Protein AF-A0A3P6TR86-F1 (afdb_monomer_lite)

Secondary structure (DSSP, 8-state):
-HHHHHHHHHHHHHH--------HHHHHHHHHHHT-PPPPEEE---TT--TT-TTTHHHHHHHHHHHSTT--EEE---SSSHHHHHHHHHH-

InterPro domains:
  IPR002472 Palmitoyl protein thioesterase [PR00414] (32-54)
  IPR002472 Palmitoyl protein thioesterase [PR00414] (72-91)
  IPR029058 Alpha/Beta hydrolase fold [G3DSA:3.40.50.1820] (29-92)
  IPR029058 Alpha/Beta hydrolase fold [SSF53474] (38-91)

Radius of gyration: 28.4 Å; chains: 1; bounding box: 37×29×91 Å

Structure (mmCIF, N/CA/C/O backbone):
data_AF-A0A3P6TR86-F1
#
_entry.id   AF-A0A3P6TR86-F1
#
loop_
_atom_site.group_PDB
_atom_site.id
_atom_site.type_symbol
_atom_site.label_atom_id
_atom_site.label_alt_id
_atom_site.label_comp_id
_atom_site.label_asym_id
_atom_site.label_entity_id
_atom_site.label_seq_id
_atom_site.pdbx_PDB_ins_code
_atom_site.Cartn_x
_atom_site.Cartn_y
_atom_site.Cartn_z
_atom_site.occupancy
_atom_site.B_iso_or_equiv
_atom_site.auth_seq_id
_atom_site.auth_comp_id
_atom_site.auth_asym_id
_atom_site.auth_atom_id
_atom_site.pdbx_PDB_model_num
ATOM 1 N N . MET A 1 1 ? -20.849 15.846 70.054 1.00 60.88 1 MET A N 1
ATOM 2 C CA . MET A 1 1 ? -21.545 14.778 69.294 1.00 60.88 1 MET A CA 1
ATOM 3 C C . MET A 1 1 ? -22.196 15.288 68.003 1.00 60.88 1 MET A C 1
ATOM 5 O O . MET A 1 1 ? -22.144 14.585 67.007 1.00 60.88 1 MET A O 1
ATOM 9 N N . VAL A 1 2 ? -22.734 16.516 67.975 1.00 59.88 2 VAL A N 1
ATOM 10 C CA . VAL A 1 2 ? -23.396 17.112 66.790 1.00 59.88 2 VAL A CA 1
ATOM 11 C C . VAL A 1 2 ? -22.418 17.432 65.640 1.00 59.88 2 VAL A C 1
ATOM 13 O O . VAL A 1 2 ? -22.736 17.209 64.477 1.00 59.88 2 VAL A O 1
ATOM 16 N N . THR A 1 3 ? -21.193 17.867 65.952 1.00 61.34 3 THR A N 1
ATOM 17 C CA . THR A 1 3 ? -20.187 18.307 64.963 1.00 61.34 3 THR A CA 1
ATOM 18 C C . THR A 1 3 ? -19.652 17.180 64.070 1.00 61.34 3 THR A C 1
ATOM 20 O O . THR A 1 3 ? -19.476 17.380 62.873 1.00 61.34 3 THR A O 1
ATOM 23 N N . ASN A 1 4 ? -19.465 15.972 64.618 1.00 65.44 4 ASN A N 1
ATOM 24 C CA . ASN A 1 4 ? -19.011 14.809 63.842 1.00 65.44 4 ASN A CA 1
ATOM 25 C C . ASN A 1 4 ? -20.088 14.303 62.876 1.00 65.44 4 ASN A C 1
ATOM 27 O O . ASN A 1 4 ? -19.766 13.828 61.794 1.00 65.44 4 ASN A O 1
ATOM 31 N N . CYS A 1 5 ? -21.365 14.437 63.242 1.00 69.06 5 CYS A N 1
ATOM 32 C CA . CYS A 1 5 ? -22.476 14.022 62.390 1.00 69.06 5 CYS A CA 1
ATOM 33 C C . CYS A 1 5 ?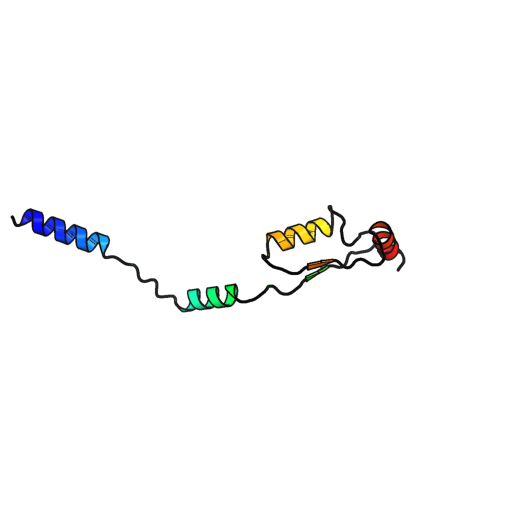 -22.602 14.940 61.163 1.00 69.06 5 CYS A C 1
ATOM 35 O O . CYS A 1 5 ? -22.758 14.468 60.039 1.00 69.06 5 CYS A O 1
ATOM 37 N N . LEU A 1 6 ? -22.433 16.253 61.365 1.00 67.12 6 LEU A N 1
ATOM 38 C CA . LEU A 1 6 ? -22.465 17.238 60.283 1.00 67.12 6 LEU A CA 1
ATOM 39 C C . LEU A 1 6 ? -21.329 17.017 59.271 1.00 67.12 6 LEU A C 1
ATOM 41 O O . LEU A 1 6 ? -21.551 17.102 58.068 1.00 67.12 6 LEU A O 1
ATOM 45 N N . PHE A 1 7 ? -20.133 16.666 59.752 1.00 69.69 7 PHE A N 1
ATOM 46 C CA . PHE A 1 7 ? -18.975 16.391 58.897 1.00 69.69 7 PHE A CA 1
ATOM 47 C C . PHE A 1 7 ? -19.175 15.138 58.031 1.00 69.69 7 PHE A C 1
ATOM 49 O O . PHE A 1 7 ? -18.868 15.146 56.841 1.00 69.69 7 PHE A O 1
ATOM 56 N N . VAL A 1 8 ? -19.765 14.082 58.602 1.00 72.19 8 VAL A N 1
ATOM 57 C CA . VAL A 1 8 ? -20.084 12.844 57.874 1.00 72.19 8 VAL A CA 1
ATOM 58 C C . VAL A 1 8 ? -21.134 13.092 56.789 1.00 72.19 8 VAL A C 1
ATOM 60 O O . VAL A 1 8 ? -20.984 12.600 55.675 1.00 72.19 8 VAL A O 1
ATOM 63 N N . ILE A 1 9 ? -22.159 13.902 57.069 1.00 71.50 9 ILE A N 1
ATOM 64 C CA . ILE A 1 9 ? -23.203 14.240 56.089 1.00 71.50 9 ILE A CA 1
ATOM 65 C C . ILE A 1 9 ? -22.627 15.066 54.930 1.00 71.50 9 ILE A C 1
ATOM 67 O O . ILE A 1 9 ? -22.923 14.780 53.773 1.00 71.50 9 ILE A O 1
ATOM 71 N N . VAL A 1 10 ? -21.765 16.048 55.215 1.00 69.06 10 VAL A N 1
ATOM 72 C CA . VAL A 1 10 ? -21.113 16.861 54.174 1.00 69.06 10 VAL A CA 1
ATOM 73 C C . VAL A 1 10 ? -20.186 16.010 53.300 1.00 69.06 10 VAL A C 1
ATOM 75 O O . VAL A 1 10 ? -20.209 16.162 52.080 1.00 69.06 10 VAL A O 1
ATOM 78 N N . CYS A 1 11 ? -19.439 15.068 53.886 1.00 65.50 11 CYS A N 1
ATOM 79 C CA . CYS A 1 11 ? -18.642 14.104 53.124 1.00 65.50 11 CYS A CA 1
ATOM 80 C C . CYS A 1 11 ? -19.516 13.200 52.241 1.00 65.50 11 CYS A C 1
ATOM 82 O O . CYS A 1 11 ? -19.204 13.000 51.074 1.00 65.50 11 CYS A O 1
ATOM 84 N N . LEU A 1 12 ? -20.634 12.677 52.746 1.00 65.50 12 LEU A N 1
ATOM 85 C CA . LEU A 1 12 ? -21.513 11.812 51.949 1.00 65.50 12 LEU A CA 1
ATOM 86 C C . LEU A 1 12 ? -22.158 12.553 50.766 1.00 65.50 12 LEU A C 1
ATOM 88 O O . LEU A 1 12 ? -22.328 11.969 49.698 1.00 65.50 12 LEU A O 1
ATOM 92 N N . LEU A 1 13 ? -22.467 13.843 50.924 1.00 62.59 13 LEU A N 1
ATOM 93 C CA . LEU A 1 13 ? -23.017 14.668 49.847 1.00 62.59 13 LEU A CA 1
ATOM 94 C C . LEU A 1 13 ? -21.959 15.086 48.812 1.00 62.59 13 LEU A C 1
ATOM 96 O O . LEU A 1 13 ? -22.302 15.240 47.640 1.00 62.59 13 LEU A O 1
ATOM 100 N N . SER A 1 14 ? -20.682 15.221 49.194 1.00 60.59 14 SER A N 1
ATOM 101 C CA . SER A 1 14 ? 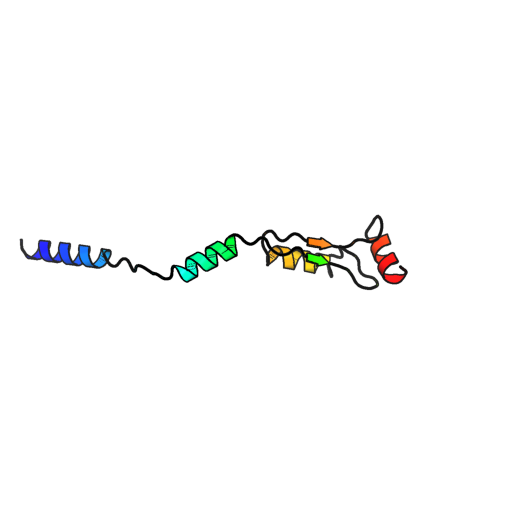-19.603 15.555 48.251 1.00 60.59 14 SER A CA 1
ATOM 102 C C . SER A 1 14 ? -19.151 14.371 47.387 1.00 60.59 14 SER A C 1
ATOM 104 O O . SER A 1 14 ? -18.698 14.588 46.265 1.00 60.59 14 SER A O 1
ATOM 106 N N . PHE A 1 15 ? -19.335 13.128 47.846 1.00 60.41 15 PHE A N 1
ATOM 107 C CA . PHE A 1 15 ? -19.092 11.920 47.039 1.00 60.41 15 PHE A CA 1
ATOM 108 C C . PHE A 1 15 ? -20.305 11.480 46.198 1.00 60.41 15 PHE A C 1
ATOM 110 O O . PHE A 1 15 ? -20.169 10.620 45.331 1.00 60.41 15 PHE A O 1
ATOM 117 N N . GLY A 1 16 ? -21.489 12.057 46.435 1.00 53.66 16 GLY A N 1
ATOM 118 C CA . GLY A 1 16 ? -22.754 11.638 45.820 1.00 53.66 16 GLY A CA 1
ATOM 119 C C . GLY A 1 16 ? -23.122 12.325 44.502 1.00 53.66 16 GLY A C 1
ATOM 120 O O . GLY A 1 16 ? -24.168 12.009 43.935 1.00 53.66 16 GLY A O 1
ATOM 121 N N . SER A 1 17 ? -22.310 13.254 43.987 1.00 55.91 17 SER A N 1
ATOM 122 C CA . SER A 1 17 ? -22.594 13.897 42.697 1.00 55.91 17 SER A CA 1
ATOM 123 C C . SER A 1 17 ? -22.146 13.000 41.540 1.00 55.91 17 SER A C 1
ATOM 125 O O . SER A 1 17 ? -21.153 13.251 40.861 1.00 55.91 17 SER A O 1
ATOM 127 N N . ALA A 1 18 ? -22.880 11.907 41.330 1.00 61.06 18 ALA A N 1
ATOM 128 C CA . ALA A 1 18 ? -22.822 11.166 40.082 1.00 61.06 18 ALA A CA 1
ATOM 129 C C . ALA A 1 18 ? -23.465 12.041 38.999 1.00 61.06 18 ALA A C 1
ATOM 131 O O . ALA A 1 18 ? -24.688 12.166 38.919 1.00 61.06 18 ALA A O 1
ATOM 132 N N . THR A 1 19 ? -22.646 12.691 38.178 1.00 60.06 19 THR A N 1
ATOM 133 C CA . THR A 1 19 ? -23.115 13.359 36.966 1.00 60.06 19 THR A CA 1
ATOM 134 C C . THR A 1 19 ? -23.593 12.289 35.983 1.00 60.06 19 THR A C 1
ATOM 136 O O . THR A 1 19 ? -22.818 11.710 35.228 1.00 60.06 19 THR A O 1
ATOM 139 N N . ILE A 1 20 ? -24.891 11.975 36.010 1.00 60.78 20 ILE A N 1
ATOM 140 C CA . ILE A 1 20 ? -25.510 11.089 35.019 1.00 60.78 20 ILE A CA 1
ATOM 141 C C . ILE A 1 20 ? -25.538 11.854 33.691 1.00 60.78 20 ILE A C 1
ATOM 143 O O . ILE A 1 20 ? -26.382 12.722 33.476 1.00 60.78 20 ILE A O 1
ATOM 147 N N . ASN A 1 21 ? -24.584 11.570 32.806 1.00 63.41 21 ASN A N 1
ATOM 148 C CA . ASN A 1 21 ? -24.568 12.114 31.452 1.00 63.41 21 ASN A CA 1
ATOM 149 C C . ASN A 1 21 ? -25.572 11.316 30.602 1.00 63.41 21 ASN A C 1
ATOM 151 O O . ASN A 1 21 ? -25.307 10.183 30.220 1.00 63.41 21 ASN A O 1
ATOM 155 N N . THR A 1 22 ? -26.759 11.869 30.351 1.00 62.00 22 THR A N 1
ATOM 156 C CA . THR A 1 22 ? -27.889 11.165 29.711 1.00 62.00 22 THR A CA 1
ATOM 157 C C . THR A 1 22 ? -27.877 11.197 28.179 1.00 62.00 22 THR A C 1
ATOM 159 O O . THR A 1 22 ? -28.914 10.977 27.554 1.00 62.00 22 THR A O 1
ATOM 162 N N . ASN A 1 23 ? -26.737 11.439 27.525 1.00 68.88 23 ASN A N 1
ATOM 163 C CA . ASN A 1 23 ? -26.688 11.491 26.059 1.00 68.88 23 ASN A CA 1
ATOM 164 C C . ASN A 1 23 ? -26.659 10.088 25.422 1.00 68.88 23 ASN A C 1
ATOM 166 O O . ASN A 1 23 ? -25.702 9.706 24.748 1.00 68.88 23 ASN A O 1
ATOM 170 N N . SER A 1 24 ? -27.752 9.338 25.585 1.00 81.31 24 SER A N 1
ATOM 171 C CA . SER A 1 24 ? -27.975 8.009 24.994 1.00 81.31 24 SER A CA 1
ATOM 172 C C . SER A 1 24 ? -27.851 8.000 23.467 1.00 81.31 24 SER A C 1
ATOM 174 O O . SER A 1 24 ? -27.438 7.000 22.885 1.00 81.31 24 SER A O 1
ATOM 176 N N . VAL A 1 25 ? -28.143 9.128 22.808 1.00 83.44 25 VAL A N 1
ATOM 177 C CA . VAL A 1 25 ? -27.945 9.308 21.363 1.00 83.44 25 VAL A CA 1
ATOM 178 C C . VAL A 1 25 ? -26.460 9.262 21.001 1.00 83.44 25 VAL A C 1
ATOM 180 O O . VAL A 1 25 ? -26.101 8.605 20.031 1.00 83.44 25 VAL A O 1
ATOM 183 N N . PHE A 1 26 ? -25.579 9.903 21.776 1.00 81.31 26 PHE A N 1
ATOM 184 C CA . PHE A 1 26 ? -24.139 9.871 21.503 1.00 81.31 26 PHE A CA 1
ATOM 185 C C . PHE A 1 26 ? -23.570 8.463 21.692 1.00 81.31 26 PHE A C 1
ATOM 187 O O . PHE A 1 26 ? -22.825 7.989 20.838 1.00 81.31 26 PHE A O 1
ATOM 194 N N . GLU A 1 27 ? -23.970 7.763 22.757 1.00 82.44 27 GLU A N 1
ATOM 195 C CA . GLU A 1 27 ? -23.562 6.371 22.978 1.00 82.44 27 GLU A CA 1
ATOM 196 C C . GLU A 1 27 ? -24.085 5.432 21.890 1.00 82.44 27 GLU A C 1
ATOM 198 O O . GLU A 1 27 ? -23.338 4.596 21.384 1.00 82.44 27 GLU A O 1
ATOM 203 N N . PHE A 1 28 ? -25.342 5.593 21.471 1.00 81.88 28 PHE A N 1
ATOM 204 C CA . PHE A 1 28 ? -25.911 4.833 20.363 1.00 81.88 28 PHE A CA 1
ATOM 205 C C . PHE A 1 28 ? -25.166 5.106 19.052 1.00 81.88 28 PHE A C 1
ATOM 207 O O . PHE A 1 28 ? -24.799 4.166 18.354 1.00 81.88 28 PHE A O 1
ATOM 214 N N . LEU A 1 29 ? -24.870 6.369 18.733 1.00 83.31 29 LEU A N 1
ATOM 215 C CA . LEU A 1 29 ? -24.117 6.728 17.530 1.00 83.31 29 LEU A CA 1
ATOM 216 C C . LEU A 1 29 ? -22.674 6.212 17.571 1.00 83.31 29 LEU A C 1
ATOM 218 O O . LEU A 1 29 ? -22.176 5.766 16.541 1.00 83.31 29 LEU A O 1
ATOM 222 N N . GLN A 1 30 ? -22.017 6.222 18.733 1.00 82.00 30 GLN A N 1
ATOM 223 C CA . GLN A 1 30 ? -20.702 5.599 18.919 1.00 82.00 30 GLN A CA 1
ATOM 224 C C . GLN A 1 30 ? -20.771 4.080 18.759 1.00 82.00 30 GLN A C 1
ATOM 226 O O . GLN A 1 30 ? -19.917 3.496 18.102 1.00 82.00 30 GLN A O 1
ATOM 231 N N . LYS A 1 31 ? -21.816 3.440 19.287 1.00 81.44 31 LYS A N 1
ATOM 232 C CA . LYS A 1 31 ? -22.049 1.999 19.143 1.00 81.44 31 LYS A CA 1
ATOM 233 C C . LYS A 1 31 ? -22.322 1.598 17.694 1.00 81.44 31 LYS A C 1
ATOM 235 O O . LYS A 1 31 ? -21.798 0.589 17.238 1.00 81.44 31 LYS A O 1
ATOM 240 N N . ILE A 1 32 ? -23.110 2.385 16.962 1.00 80.44 32 ILE A N 1
ATOM 241 C CA . ILE A 1 32 ? -23.333 2.175 15.528 1.00 80.44 32 ILE A CA 1
ATOM 242 C C . ILE A 1 32 ? -22.039 2.431 14.752 1.00 80.44 32 ILE A C 1
ATOM 244 O O . ILE A 1 32 ? -21.655 1.583 13.958 1.00 80.44 32 ILE A O 1
ATOM 248 N N . ARG A 1 33 ? -21.309 3.524 15.022 1.00 73.31 33 ARG A N 1
ATOM 249 C CA . ARG A 1 33 ? -19.990 3.774 14.409 1.00 73.31 33 ARG A CA 1
ATOM 250 C C . ARG A 1 33 ? -18.988 2.653 14.680 1.00 73.31 33 ARG A C 1
ATOM 252 O O . ARG A 1 33 ? -18.240 2.304 13.779 1.00 73.31 33 ARG A O 1
ATOM 259 N N . GLY A 1 34 ? -18.979 2.092 15.886 1.00 68.25 34 GLY A N 1
ATOM 260 C CA . GLY A 1 34 ? -18.092 0.995 16.271 1.00 68.25 34 GLY A CA 1
ATOM 261 C C . GLY A 1 34 ? -18.430 -0.349 15.618 1.00 68.25 34 GLY A C 1
ATOM 262 O O . GLY A 1 34 ? -17.588 -1.238 15.627 1.00 68.25 34 GLY A O 1
ATOM 263 N N . ASN A 1 35 ? -19.627 -0.488 15.039 1.00 72.19 35 ASN A N 1
ATOM 264 C CA . ASN A 1 35 ? -20.104 -1.712 14.388 1.00 72.19 35 ASN A CA 1
ATOM 265 C C . ASN A 1 35 ? -20.109 -1.636 12.853 1.00 72.19 35 ASN A C 1
ATOM 267 O O . ASN A 1 35 ? -20.554 -2.583 12.207 1.00 72.19 35 ASN A O 1
ATOM 271 N N . VAL A 1 36 ? -19.663 -0.527 12.257 1.00 84.62 36 VAL A N 1
ATOM 272 C CA . VAL A 1 36 ? -19.570 -0.402 10.798 1.00 84.62 36 VAL A CA 1
ATOM 273 C C . VAL A 1 36 ? -18.138 -0.702 10.383 1.00 84.62 36 VAL A C 1
ATOM 275 O O . VAL A 1 36 ? -17.221 0.060 10.691 1.00 84.62 36 VAL A O 1
ATOM 278 N N . GLU A 1 37 ? -17.947 -1.821 9.688 1.00 89.56 37 GLU A N 1
ATOM 279 C CA . GLU A 1 37 ? -16.665 -2.124 9.059 1.00 89.56 37 GLU A CA 1
ATOM 280 C C . GLU A 1 37 ? -16.321 -1.043 8.020 1.00 89.56 37 GLU A C 1
ATOM 282 O O . GLU A 1 37 ? -17.215 -0.562 7.312 1.00 89.56 37 GLU A O 1
ATOM 287 N N . PRO A 1 38 ? -15.048 -0.626 7.911 1.00 94.25 38 PRO A N 1
ATOM 288 C CA . PRO A 1 38 ? -14.662 0.372 6.927 1.00 94.25 38 PRO A CA 1
ATOM 289 C C . PRO A 1 38 ? -14.937 -0.101 5.500 1.00 94.25 38 PRO A C 1
ATOM 291 O O . PRO A 1 38 ? -14.652 -1.246 5.149 1.00 94.25 38 PRO A O 1
ATOM 294 N N . THR A 1 39 ? -15.411 0.810 4.648 1.00 96.12 39 THR A N 1
ATOM 295 C CA . THR A 1 39 ? -15.545 0.538 3.215 1.00 96.12 39 THR A CA 1
ATOM 296 C C . THR A 1 39 ? -14.186 0.129 2.628 1.00 96.12 39 THR A C 1
ATOM 298 O O . THR A 1 39 ? -13.216 0.874 2.800 1.00 96.12 39 THR A O 1
ATOM 301 N N . PRO A 1 40 ? -14.097 -1.012 1.920 1.00 97.75 40 PRO A N 1
ATOM 302 C CA . PRO A 1 40 ? -12.885 -1.434 1.227 1.00 97.75 40 PRO A CA 1
ATOM 303 C C . PRO A 1 40 ? -12.329 -0.372 0.275 1.00 97.75 40 PRO A C 1
ATOM 305 O O . PRO A 1 40 ? -13.087 0.329 -0.397 1.00 97.75 40 PRO A O 1
ATOM 308 N N . ILE A 1 41 ? -11.001 -0.293 0.177 1.00 98.44 41 ILE A N 1
ATOM 309 C CA . ILE A 1 41 ? -10.304 0.650 -0.705 1.00 98.44 41 ILE A CA 1
ATOM 310 C C . ILE A 1 41 ? -9.562 -0.127 -1.791 1.00 98.44 41 ILE A C 1
ATOM 312 O O . ILE A 1 41 ? -8.790 -1.038 -1.495 1.00 98.44 41 ILE A O 1
ATOM 316 N N . VAL A 1 42 ? -9.757 0.274 -3.047 1.00 98.50 42 VAL A N 1
ATOM 317 C CA . VAL A 1 42 ? -8.932 -0.174 -4.172 1.00 98.50 42 VAL A CA 1
ATOM 318 C C . VAL A 1 42 ? -7.988 0.954 -4.556 1.00 98.50 42 VAL A C 1
ATOM 320 O O . VAL A 1 42 ? -8.422 2.087 -4.763 1.00 98.50 42 VAL A O 1
ATOM 323 N N . LEU A 1 43 ? -6.700 0.644 -4.638 1.00 98.44 43 LEU A N 1
ATOM 324 C CA . LEU A 1 43 ? -5.670 1.559 -5.096 1.00 98.44 43 LEU A CA 1
ATOM 325 C C . LEU A 1 43 ? -5.209 1.150 -6.492 1.00 98.44 43 LEU A C 1
ATOM 327 O O . LEU A 1 43 ? -4.959 -0.025 -6.741 1.00 98.44 43 LEU A O 1
ATOM 331 N N . TRP A 1 44 ? -5.076 2.123 -7.386 1.00 97.56 44 TRP A N 1
ATOM 332 C CA . TRP A 1 44 ? -4.558 1.919 -8.734 1.00 97.56 44 TRP A CA 1
ATOM 333 C C . TRP A 1 44 ? -3.514 2.993 -9.009 1.00 97.56 44 TRP A C 1
ATOM 335 O O . TRP A 1 44 ? -3.785 4.187 -8.863 1.00 97.56 44 TRP A O 1
ATOM 345 N N . HIS A 1 45 ? -2.304 2.560 -9.340 1.00 96.69 45 HIS A N 1
ATOM 346 C CA . HIS A 1 45 ? -1.195 3.447 -9.651 1.00 96.69 45 HIS A CA 1
ATOM 347 C C . HIS A 1 45 ? -1.329 4.112 -11.023 1.00 96.69 45 HIS A C 1
ATOM 349 O O . HIS A 1 45 ? -2.049 3.648 -11.906 1.00 96.69 45 HIS A O 1
ATOM 355 N N . GLY A 1 46 ? -0.633 5.239 -11.177 1.00 95.25 46 GLY A N 1
ATOM 356 C CA . GLY A 1 46 ? -0.514 5.942 -12.449 1.00 95.25 46 GLY A CA 1
ATOM 357 C C . GLY A 1 46 ? 0.634 5.411 -13.308 1.00 95.25 46 GLY A C 1
ATOM 358 O O . GLY A 1 46 ? 1.326 4.453 -12.950 1.00 95.25 46 GLY A O 1
ATOM 359 N N . MET A 1 47 ? 0.855 6.088 -14.435 1.00 95.81 47 MET A N 1
ATOM 360 C CA . MET A 1 47 ? 1.920 5.760 -15.379 1.00 95.81 47 MET A CA 1
ATOM 361 C C . MET A 1 47 ? 3.306 5.827 -14.728 1.00 95.81 47 MET A C 1
ATOM 363 O O . MET A 1 47 ? 3.676 6.852 -14.156 1.00 95.81 47 MET A O 1
ATOM 367 N N . GLY A 1 48 ? 4.070 4.740 -14.842 1.00 94.44 48 GLY A N 1
ATOM 368 C CA . GLY A 1 48 ? 5.430 4.628 -14.312 1.00 94.44 48 GLY A CA 1
ATOM 369 C C . GLY A 1 48 ? 5.567 4.475 -12.802 1.00 94.44 48 GLY A C 1
ATOM 370 O O . GLY A 1 48 ? 6.681 4.545 -12.285 1.00 94.44 48 GLY A O 1
ATOM 371 N N . ASP A 1 49 ? 4.457 4.263 -12.103 1.00 97.12 49 ASP A N 1
ATOM 372 C CA . ASP A 1 49 ? 4.451 3.824 -10.711 1.00 97.12 49 ASP A CA 1
ATOM 373 C C . ASP A 1 49 ? 4.069 2.336 -10.631 1.00 97.12 49 ASP A C 1
ATOM 375 O O . ASP A 1 49 ? 3.856 1.692 -11.654 1.00 97.12 49 ASP A O 1
ATOM 379 N N . SER A 1 50 ? 3.997 1.786 -9.422 1.00 97.19 50 SER A N 1
ATOM 380 C CA . SER A 1 50 ? 3.557 0.411 -9.165 1.00 97.19 50 SER A CA 1
ATOM 381 C C . SER A 1 50 ? 2.654 0.342 -7.938 1.00 97.19 50 SER A C 1
ATOM 383 O O . SER A 1 50 ? 2.617 1.268 -7.122 1.00 97.19 50 SER A O 1
ATOM 385 N N . CYS A 1 51 ? 1.986 -0.796 -7.755 1.00 97.12 51 CYS A N 1
ATOM 386 C CA . CYS A 1 51 ? 1.143 -1.137 -6.608 1.00 97.12 51 CYS A CA 1
ATOM 387 C C . CYS A 1 51 ? 1.768 -0.785 -5.254 1.00 97.12 51 CYS A C 1
ATOM 389 O O . CYS A 1 51 ? 1.066 -0.520 -4.277 1.00 97.12 51 CYS A O 1
ATOM 391 N N . CYS A 1 52 ? 3.097 -0.847 -5.183 1.00 96.50 52 CYS A N 1
ATOM 392 C CA . CYS A 1 52 ? 3.803 -1.143 -3.950 1.00 96.50 52 CYS A CA 1
ATOM 393 C C . CYS A 1 52 ? 5.030 -0.245 -3.724 1.00 96.50 52 CYS A C 1
ATOM 395 O O . CYS A 1 52 ? 5.839 -0.513 -2.835 1.00 96.50 52 CYS A O 1
ATOM 397 N N . ASN A 1 53 ? 5.185 0.831 -4.502 1.00 97.31 53 ASN A N 1
ATOM 398 C CA . ASN A 1 53 ? 6.299 1.766 -4.359 1.00 97.31 53 ASN A CA 1
ATOM 399 C C . ASN A 1 53 ? 6.275 2.450 -2.971 1.00 97.31 53 ASN A C 1
ATOM 401 O O . ASN A 1 53 ? 5.326 3.185 -2.671 1.00 97.31 53 ASN A O 1
ATOM 405 N N . PRO A 1 54 ? 7.310 2.281 -2.120 1.00 97.31 54 PRO A N 1
ATOM 406 C CA . PRO A 1 54 ? 7.300 2.777 -0.743 1.00 97.31 54 PRO A CA 1
ATOM 407 C C . PRO A 1 54 ? 7.290 4.307 -0.627 1.00 97.31 54 PRO A C 1
ATOM 409 O O . PRO A 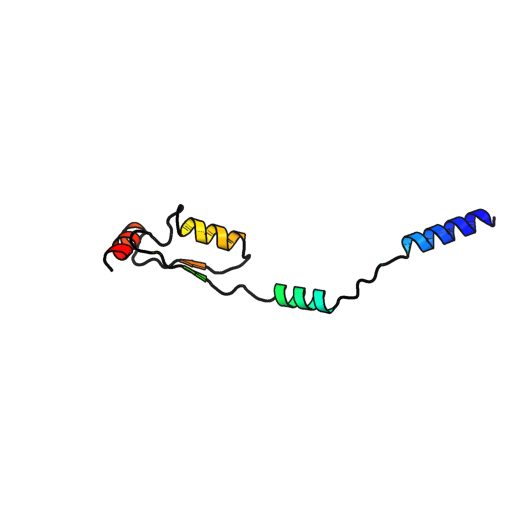1 54 ? 6.995 4.823 0.449 1.00 97.31 54 PRO A O 1
ATOM 412 N N . LEU A 1 55 ? 7.607 5.034 -1.703 1.00 97.25 55 LEU A N 1
ATOM 413 C CA . LEU A 1 55 ? 7.564 6.498 -1.748 1.00 97.25 55 LEU A CA 1
ATOM 414 C C . LEU A 1 55 ? 6.274 7.049 -2.381 1.00 97.25 55 LEU A C 1
ATOM 416 O O . LEU A 1 55 ? 6.022 8.246 -2.264 1.00 97.25 55 LEU A O 1
ATOM 420 N N . SER A 1 56 ? 5.451 6.190 -2.992 1.00 97.44 56 SER A N 1
ATOM 421 C CA . SER A 1 56 ? 4.181 6.546 -3.639 1.00 97.44 56 SER A CA 1
ATOM 422 C C . SER A 1 56 ? 3.022 5.756 -3.015 1.00 97.44 56 SER A C 1
ATOM 424 O O . SER A 1 56 ? 2.672 5.981 -1.851 1.00 97.44 56 SER A O 1
ATOM 426 N N . LEU A 1 57 ? 2.435 4.802 -3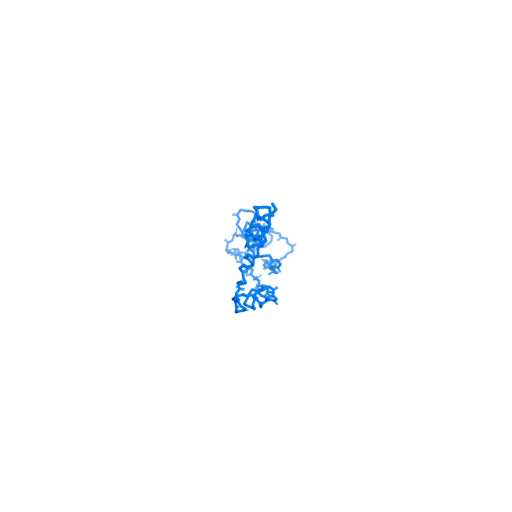.739 1.00 97.69 57 LEU A N 1
ATOM 427 C CA . LEU A 1 57 ? 1.241 4.078 -3.315 1.00 97.69 57 LEU A CA 1
ATOM 428 C C . LEU A 1 57 ? 1.437 3.187 -2.092 1.00 97.69 57 LEU A C 1
ATOM 430 O O . LEU A 1 57 ? 0.547 3.124 -1.245 1.00 97.69 57 LEU A O 1
ATOM 434 N N . GLY A 1 58 ? 2.628 2.620 -1.907 1.00 97.75 58 GLY A N 1
ATOM 435 C CA . GLY A 1 58 ? 2.971 1.910 -0.674 1.00 97.75 58 GLY A CA 1
ATOM 436 C C . GLY A 1 58 ? 2.943 2.829 0.557 1.00 97.75 58 GLY A C 1
ATOM 437 O O . GLY A 1 58 ? 2.522 2.416 1.641 1.00 97.75 58 GLY A O 1
ATOM 438 N N . ARG A 1 59 ? 3.314 4.112 0.407 1.00 98.25 59 ARG A N 1
ATOM 439 C CA . ARG A 1 59 ? 3.175 5.110 1.485 1.00 98.25 59 ARG A CA 1
ATOM 440 C C . ARG A 1 59 ? 1.710 5.438 1.751 1.00 98.25 59 ARG A C 1
ATOM 442 O O . ARG A 1 59 ? 1.325 5.558 2.914 1.00 98.25 59 ARG A O 1
ATOM 449 N N . MET A 1 60 ? 0.907 5.575 0.698 1.00 98.25 60 MET A N 1
ATOM 450 C CA . MET A 1 60 ? -0.526 5.848 0.817 1.00 98.25 60 MET A CA 1
ATOM 451 C C . MET A 1 60 ? -1.263 4.708 1.517 1.00 98.25 60 MET A C 1
ATOM 453 O O . MET A 1 60 ? -2.011 4.965 2.457 1.00 98.25 60 MET A O 1
ATOM 457 N N . GLU A 1 61 ? -0.992 3.457 1.147 1.00 98.25 61 GLU A N 1
ATOM 458 C CA . GLU A 1 61 ? -1.552 2.283 1.816 1.00 98.25 61 GLU A CA 1
ATOM 459 C C . GLU A 1 61 ? -1.218 2.280 3.315 1.00 98.25 61 GLU A C 1
ATOM 461 O O . GLU A 1 61 ? -2.101 2.083 4.155 1.00 98.25 61 GLU A O 1
ATOM 466 N N . LYS A 1 62 ? 0.042 2.569 3.672 1.00 98.06 62 LYS A N 1
ATOM 467 C CA . LYS A 1 62 ? 0.469 2.657 5.074 1.00 98.06 62 LYS A CA 1
ATOM 468 C C . LYS A 1 62 ? -0.282 3.751 5.834 1.00 98.06 62 LYS A C 1
ATOM 470 O O . LYS A 1 62 ? -0.746 3.502 6.944 1.00 98.06 62 LYS A O 1
ATOM 475 N N . LEU A 1 63 ? -0.416 4.942 5.249 1.00 98.38 63 LEU A N 1
ATOM 476 C CA . LEU A 1 63 ? -1.140 6.054 5.868 1.00 98.38 63 LEU A CA 1
ATOM 477 C C . LEU A 1 63 ? -2.627 5.728 6.048 1.00 98.38 63 LEU A C 1
ATOM 479 O O . LEU A 1 63 ? -3.187 6.016 7.104 1.00 98.38 63 LEU A O 1
ATOM 483 N N . LEU A 1 64 ? -3.263 5.091 5.065 1.00 98.31 64 LEU A N 1
ATOM 484 C CA . LEU A 1 64 ? -4.665 4.684 5.154 1.00 98.31 64 LEU A CA 1
ATOM 485 C C . LEU A 1 64 ? -4.877 3.651 6.264 1.00 98.31 64 LEU A C 1
ATOM 487 O O . LEU A 1 64 ? -5.735 3.854 7.119 1.00 98.31 64 LEU A O 1
ATOM 491 N N . LYS A 1 65 ? -4.040 2.607 6.329 1.00 97.44 65 LYS A N 1
ATOM 492 C CA . LYS A 1 65 ? -4.098 1.594 7.400 1.00 97.44 65 LYS A CA 1
ATOM 493 C C . LYS A 1 65 ? -3.867 2.184 8.793 1.00 97.44 65 LYS A C 1
ATOM 495 O O . LYS A 1 65 ? -4.444 1.703 9.762 1.00 97.44 65 LYS A O 1
ATOM 500 N N . GLN A 1 66 ? -3.038 3.223 8.908 1.00 97.94 66 GLN A N 1
ATOM 501 C CA . GLN A 1 66 ? -2.796 3.917 10.178 1.00 97.94 66 GLN A CA 1
ATOM 502 C C . GLN A 1 66 ? -3.990 4.761 10.640 1.00 97.94 66 GLN A C 1
ATOM 504 O O . GLN A 1 66 ? -4.214 4.874 11.842 1.00 97.94 66 GLN A O 1
ATOM 509 N N . ASN A 1 67 ? -4.738 5.361 9.710 1.00 97.56 67 ASN A N 1
ATOM 510 C CA . ASN A 1 67 ? -5.835 6.278 10.034 1.00 97.56 67 ASN A CA 1
ATOM 511 C C . ASN A 1 67 ? -7.220 5.612 10.015 1.00 97.56 67 ASN A C 1
ATOM 513 O O . ASN A 1 67 ? -8.165 6.169 10.569 1.00 97.56 67 ASN A O 1
ATOM 517 N N . ILE A 1 68 ? -7.352 4.436 9.396 1.00 96.19 68 ILE A N 1
ATOM 518 C CA . ILE A 1 68 ? -8.612 3.699 9.269 1.00 96.19 68 ILE A CA 1
ATOM 519 C C . ILE A 1 68 ? -8.392 2.267 9.788 1.00 96.19 68 ILE A C 1
ATOM 521 O O . ILE A 1 68 ? -7.997 1.381 9.027 1.00 96.19 68 ILE A O 1
ATOM 525 N N . PRO A 1 69 ? -8.604 2.017 11.092 1.00 92.69 69 PRO A N 1
ATOM 526 C CA . PRO A 1 69 ? -8.418 0.693 11.676 1.00 92.69 69 PRO A CA 1
ATOM 527 C C . PRO A 1 69 ? -9.293 -0.356 10.983 1.00 92.69 69 PRO A C 1
ATOM 529 O O . PRO A 1 69 ? -10.453 -0.088 10.685 1.00 92.69 69 PRO A O 1
ATOM 532 N N . ASN A 1 70 ? -8.750 -1.557 10.768 1.00 94.06 70 ASN A N 1
ATOM 533 C CA . ASN A 1 70 ? -9.434 -2.703 10.148 1.00 94.06 70 ASN A CA 1
ATOM 534 C C . ASN A 1 70 ? -9.885 -2.505 8.687 1.00 94.06 70 ASN A C 1
ATOM 536 O O . ASN A 1 70 ? -10.651 -3.318 8.177 1.00 94.06 70 ASN A O 1
ATOM 540 N N . VAL A 1 71 ? -9.416 -1.464 7.987 1.00 97.00 71 VAL A N 1
ATOM 541 C CA . VAL A 1 71 ? -9.735 -1.286 6.563 1.00 97.00 71 VAL A CA 1
ATOM 542 C C . VAL A 1 71 ? -9.065 -2.361 5.706 1.00 97.00 71 VAL A C 1
ATOM 544 O O . VAL A 1 71 ? -7.864 -2.622 5.829 1.00 97.00 71 VAL A O 1
ATOM 547 N N . TYR A 1 72 ? -9.831 -2.957 4.794 1.00 97.69 72 TYR A N 1
ATOM 548 C CA . TYR A 1 72 ? -9.276 -3.776 3.723 1.00 97.69 72 TYR A CA 1
ATOM 549 C C . TYR A 1 72 ? -8.820 -2.879 2.571 1.00 97.69 72 TYR A C 1
ATOM 551 O O . TYR A 1 72 ? -9.592 -2.058 2.069 1.00 97.69 72 TYR A O 1
ATOM 559 N N . ILE A 1 73 ? -7.566 -3.045 2.148 1.00 98.38 73 ILE A N 1
ATOM 560 C CA . ILE A 1 73 ? -6.995 -2.320 1.012 1.00 98.38 73 ILE A CA 1
ATOM 561 C C . ILE A 1 73 ? -6.442 -3.327 0.016 1.00 98.38 73 ILE A C 1
ATOM 563 O O . ILE A 1 73 ? -5.656 -4.199 0.390 1.00 98.38 73 ILE A O 1
ATOM 567 N N . TYR A 1 74 ? -6.829 -3.167 -1.244 1.00 98.19 74 TYR A N 1
ATOM 568 C CA . TYR A 1 74 ? -6.279 -3.899 -2.373 1.00 98.19 74 TYR A CA 1
ATOM 569 C C . TYR A 1 74 ? -5.547 -2.926 -3.297 1.00 98.19 74 TYR A C 1
ATOM 571 O O . TYR A 1 74 ? -6.170 -2.033 -3.869 1.00 98.19 74 TYR A O 1
ATOM 579 N N . SER A 1 75 ? -4.230 -3.080 -3.428 1.00 98.06 75 SER A N 1
ATOM 580 C CA . SER A 1 75 ? -3.435 -2.325 -4.398 1.00 98.06 75 SER A CA 1
ATOM 581 C C . SER A 1 75 ? -3.294 -3.143 -5.674 1.00 98.06 75 SER A C 1
ATOM 583 O O . SER A 1 75 ? -2.744 -4.245 -5.644 1.00 98.06 75 SER A O 1
ATOM 585 N N . VAL A 1 76 ? -3.851 -2.635 -6.772 1.00 97.81 76 VAL A N 1
ATOM 586 C CA . VAL A 1 76 ? -3.851 -3.308 -8.072 1.00 97.81 76 VAL A CA 1
ATOM 587 C C . VAL A 1 76 ? -2.416 -3.437 -8.556 1.00 97.81 76 VAL A C 1
ATOM 589 O O . VAL A 1 76 ? -1.682 -2.454 -8.603 1.00 97.81 76 VAL A O 1
ATOM 592 N N . MET A 1 77 ? -2.060 -4.663 -8.920 1.00 97.44 77 MET A N 1
ATOM 593 C CA . MET A 1 77 ? -0.771 -5.032 -9.477 1.00 97.44 77 MET A CA 1
ATOM 594 C C . MET A 1 77 ? -1.021 -5.789 -10.780 1.00 97.44 77 MET A C 1
ATOM 596 O O . MET A 1 77 ? -1.615 -6.870 -10.784 1.00 97.44 77 MET A O 1
ATOM 600 N N . ILE A 1 78 ? -0.605 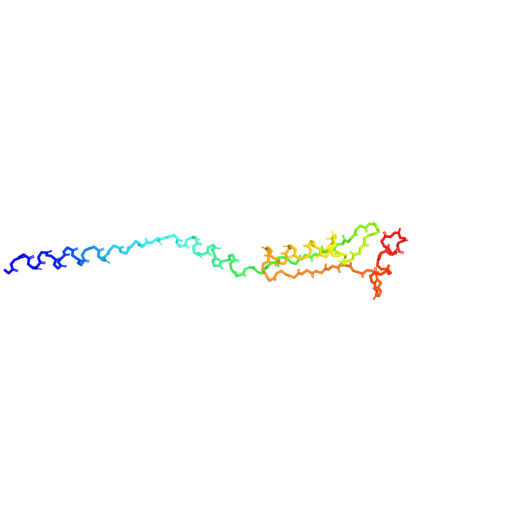-5.202 -11.892 1.00 97.00 78 ILE A N 1
ATOM 601 C CA . ILE A 1 78 ? -0.752 -5.729 -13.239 1.00 97.00 78 ILE A CA 1
ATOM 602 C C . ILE A 1 78 ? 0.519 -6.506 -13.588 1.00 97.00 78 ILE A C 1
ATOM 604 O O . ILE A 1 78 ? 1.568 -5.946 -13.882 1.00 97.00 78 ILE A O 1
ATOM 608 N N . GLY A 1 79 ? 0.429 -7.834 -13.591 1.00 95.44 79 GLY A N 1
ATOM 609 C CA . GLY A 1 79 ? 1.562 -8.722 -13.859 1.00 95.44 79 GLY A CA 1
ATOM 610 C C . GLY A 1 79 ? 2.045 -9.463 -12.614 1.00 95.44 79 GLY A C 1
ATOM 611 O O . GLY A 1 79 ? 1.391 -9.471 -11.576 1.00 95.44 79 GLY A O 1
ATOM 612 N N . SER A 1 80 ? 3.176 -10.160 -12.733 1.00 96.38 80 SER A N 1
ATOM 613 C CA . SER A 1 80 ? 3.644 -11.100 -11.702 1.00 96.38 80 SER A CA 1
ATOM 614 C C . SER A 1 80 ? 4.586 -10.489 -10.663 1.00 96.38 80 SER A C 1
ATOM 616 O O . SER A 1 80 ? 4.847 -11.110 -9.635 1.00 96.38 80 SER A O 1
ATOM 618 N N . ASN A 1 81 ? 5.137 -9.302 -10.927 1.00 96.69 81 ASN A N 1
ATOM 619 C CA . ASN A 1 81 ? 6.118 -8.636 -10.070 1.00 96.69 81 ASN A CA 1
ATOM 620 C C . ASN A 1 81 ? 6.080 -7.103 -10.263 1.00 96.69 81 ASN A C 1
ATOM 622 O O . ASN A 1 81 ? 5.488 -6.607 -11.218 1.00 96.69 81 ASN A O 1
ATOM 626 N N . VAL A 1 82 ? 6.710 -6.364 -9.344 1.00 97.00 82 VAL A N 1
ATOM 627 C CA . VAL A 1 82 ? 6.685 -4.887 -9.295 1.00 97.00 82 VAL A CA 1
ATOM 628 C C . VAL A 1 82 ? 7.313 -4.240 -10.537 1.00 97.00 82 VAL A C 1
ATOM 630 O O . VAL A 1 82 ? 6.896 -3.157 -10.944 1.00 97.00 82 VAL A O 1
ATOM 633 N N . VAL A 1 83 ? 8.302 -4.892 -11.159 1.00 96.56 83 VAL A N 1
ATOM 634 C CA . VAL A 1 83 ? 8.949 -4.375 -12.376 1.00 96.56 83 VAL A CA 1
ATOM 635 C C . VAL A 1 83 ? 7.964 -4.429 -13.536 1.00 96.56 83 VAL A C 1
ATOM 637 O O . VAL A 1 83 ? 7.707 -3.408 -14.162 1.00 96.56 83 VAL A O 1
ATOM 640 N N . THR A 1 84 ? 7.342 -5.588 -13.749 1.00 97.31 84 THR A N 1
ATOM 641 C CA . THR A 1 84 ? 6.319 -5.776 -14.783 1.00 97.31 84 THR A CA 1
ATOM 642 C C . THR A 1 84 ? 5.107 -4.862 -14.570 1.00 97.31 84 THR A C 1
ATOM 644 O O . THR A 1 84 ? 4.590 -4.306 -15.527 1.00 97.31 84 THR A O 1
ATOM 647 N N . ASP A 1 85 ? 4.697 -4.640 -13.322 1.00 97.75 85 ASP A N 1
ATOM 648 C CA . ASP A 1 85 ? 3.632 -3.692 -12.968 1.00 97.75 85 ASP A CA 1
ATOM 649 C C . ASP A 1 85 ? 3.970 -2.245 -13.360 1.00 97.75 85 ASP A C 1
ATOM 651 O O . ASP A 1 85 ? 3.163 -1.536 -13.961 1.00 97.75 85 ASP A O 1
ATOM 655 N N . THR A 1 86 ? 5.217 -1.834 -13.117 1.00 97.19 86 THR A N 1
ATOM 656 C CA . THR A 1 86 ? 5.718 -0.519 -13.544 1.00 97.19 86 THR A CA 1
ATOM 657 C C . THR A 1 86 ? 5.739 -0.389 -15.069 1.00 97.19 86 THR A C 1
ATOM 659 O O . THR A 1 86 ? 5.347 0.646 -15.610 1.00 97.19 86 THR A O 1
ATOM 662 N N . GLU A 1 87 ? 6.185 -1.434 -15.772 1.00 96.75 87 GLU A N 1
ATOM 663 C CA . GLU A 1 87 ? 6.234 -1.476 -17.239 1.00 96.75 87 GLU A CA 1
ATOM 664 C C . GLU A 1 87 ? 4.831 -1.410 -17.856 1.00 96.75 87 GLU A C 1
ATOM 666 O O . GLU A 1 87 ? 4.593 -0.588 -18.744 1.00 96.75 87 GLU A O 1
ATOM 671 N N . HIS A 1 88 ? 3.879 -2.196 -17.346 1.00 95.81 88 HIS A N 1
ATOM 672 C CA . HIS A 1 88 ? 2.472 -2.132 -17.755 1.00 95.81 88 HIS A CA 1
ATOM 673 C C . HIS A 1 88 ? 1.847 -0.764 -17.451 1.00 95.81 88 HIS A C 1
ATOM 675 O O . HIS A 1 88 ? 1.050 -0.256 -18.236 1.00 95.81 88 HIS A O 1
ATOM 681 N N . GLY A 1 89 ? 2.270 -0.097 -16.371 1.00 91.81 89 GLY A N 1
ATOM 682 C CA . GLY A 1 89 ? 1.888 1.287 -16.092 1.00 91.81 89 GLY A CA 1
ATOM 683 C C . GLY A 1 89 ? 2.236 2.259 -17.229 1.00 91.81 89 GLY A C 1
ATOM 684 O O . GLY A 1 89 ? 1.525 3.242 -17.424 1.00 91.81 89 GLY A O 1
ATOM 685 N N . PHE A 1 90 ? 3.300 2.000 -17.994 1.00 93.62 90 PHE A N 1
ATOM 686 C CA . PHE A 1 90 ? 3.656 2.789 -19.178 1.00 93.62 90 PHE A CA 1
ATOM 687 C C . PHE A 1 90 ? 2.984 2.309 -20.461 1.00 93.62 90 PHE A C 1
ATOM 689 O O . PHE A 1 90 ? 2.577 3.139 -21.276 1.00 93.62 90 PHE A O 1
ATOM 696 N N . PHE A 1 91 ? 2.928 0.995 -20.671 1.00 93.38 91 PHE A N 1
ATOM 697 C CA . PHE A 1 91 ? 2.699 0.434 -22.004 1.00 93.38 91 PHE A CA 1
ATOM 698 C C . PHE A 1 91 ? 1.390 -0.341 -22.170 1.00 93.38 91 PHE A C 1
ATOM 700 O O . PHE A 1 91 ? 1.024 -0.620 -23.311 1.00 93.38 91 PHE A O 1
ATOM 707 N N . GLY A 1 92 ? 0.665 -0.616 -21.084 1.00 79.00 92 GLY A N 1
ATOM 708 C CA . GLY A 1 92 ? -0.506 -1.494 -21.093 1.00 79.00 92 GLY A CA 1
ATOM 709 C C . GLY A 1 92 ? -0.096 -2.950 -21.005 1.00 79.00 92 GLY A C 1
ATOM 710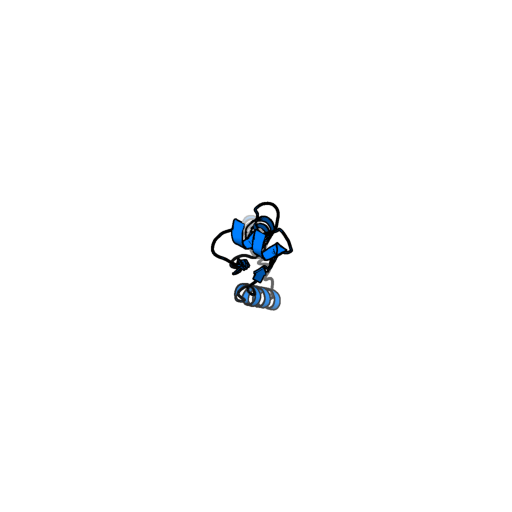 O O . GLY A 1 92 ? -0.033 -3.610 -22.064 1.00 79.00 92 GLY A O 1
#

Organism: Onchocerca ochengi (NCBI:txid42157)

Foldseek 3Di:
DVVVVVVVVVVVVVVPPPPPPPPVVVVVVVVVVVPDQDDAEEAEDAAQAFLCPVVPNVVVVVVCCVVHPRHHYHRDADDDDRVVSSVVNHVD

Sequence (92 aa):
MVTNCLFVIVCLLSFGSATINTNSVFEFLQKIRGNVEPTPIVLWHGMGDSCCNPLSLGRMEKLLKQNIPNVYIYSVMIGSNVVTDTEHGFFG

pLDDT: mean 85.87, std 14.46, range [53.66, 98.5]